Protein AF-A0A098MDJ8-F1 (afdb_monomer_lite)

Structure (mmCIF, N/CA/C/O backbone):
data_AF-A0A098MDJ8-F1
#
_entry.id   AF-A0A098MDJ8-F1
#
loop_
_atom_site.group_PDB
_atom_site.id
_atom_site.type_symbol
_atom_site.label_atom_id
_atom_site.label_alt_id
_atom_site.label_comp_id
_atom_site.label_asym_id
_atom_site.label_entity_id
_atom_site.label_seq_id
_atom_site.pdbx_PDB_ins_code
_atom_site.Cartn_x
_atom_site.Cartn_y
_atom_site.Cartn_z
_atom_site.occupancy
_atom_site.B_iso_or_equiv
_atom_site.auth_seq_id
_atom_site.auth_comp_id
_atom_site.auth_asym_id
_atom_site.auth_atom_id
_atom_site.pdbx_PDB_model_num
ATOM 1 N N . MET A 1 1 ? -33.919 23.006 15.054 1.00 54.06 1 MET A N 1
ATOM 2 C CA . MET A 1 1 ? -33.701 21.943 14.041 1.00 54.06 1 MET A CA 1
ATOM 3 C C . MET A 1 1 ? -32.214 21.596 13.859 1.00 54.06 1 MET A C 1
ATOM 5 O O . MET A 1 1 ? -31.914 20.610 13.211 1.00 54.06 1 MET A O 1
ATOM 9 N N . THR A 1 2 ? -31.289 22.348 14.469 1.00 60.56 2 THR A N 1
ATOM 10 C CA . THR A 1 2 ? -29.825 22.173 14.393 1.00 60.56 2 THR A CA 1
ATOM 11 C C . THR A 1 2 ? -29.248 21.160 15.395 1.00 60.56 2 THR A C 1
ATOM 13 O O . THR A 1 2 ? -28.331 20.424 15.047 1.00 60.56 2 THR A O 1
ATOM 16 N N . ASP A 1 3 ? -29.815 21.036 16.599 1.00 63.09 3 ASP A N 1
ATOM 17 C CA . ASP A 1 3 ? -29.212 20.202 17.660 1.00 63.09 3 ASP A CA 1
ATOM 18 C C . ASP A 1 3 ? -29.355 18.687 17.446 1.00 63.09 3 ASP A C 1
ATOM 20 O O . ASP A 1 3 ? -28.505 17.911 17.885 1.00 63.09 3 ASP A O 1
ATOM 24 N N . GLN A 1 4 ? -30.404 18.238 16.744 1.00 66.38 4 GLN A N 1
ATOM 25 C CA . GLN A 1 4 ? -30.567 16.812 16.430 1.00 66.38 4 GLN A CA 1
ATOM 26 C C . GLN A 1 4 ? -29.569 16.332 15.369 1.00 66.38 4 GLN A C 1
ATOM 28 O O . GLN A 1 4 ? -29.094 15.201 15.464 1.00 66.38 4 GLN A O 1
ATOM 33 N N . ASN A 1 5 ? -29.180 17.203 14.432 1.00 75.25 5 ASN A N 1
ATOM 34 C CA . ASN A 1 5 ? -28.167 16.886 13.425 1.00 75.25 5 ASN A CA 1
ATOM 35 C C . ASN A 1 5 ? -26.779 16.768 14.063 1.00 75.25 5 ASN A C 1
ATOM 37 O O . ASN A 1 5 ? -26.117 15.754 13.869 1.00 75.25 5 ASN A O 1
ATOM 41 N N . ALA A 1 6 ? -26.398 17.707 14.935 1.00 79.88 6 ALA A N 1
ATOM 42 C CA . ALA A 1 6 ? -25.109 17.664 15.631 1.00 79.88 6 ALA A CA 1
ATOM 43 C C . ALA A 1 6 ? -24.950 16.412 16.523 1.00 79.88 6 ALA A C 1
ATOM 45 O O . ALA A 1 6 ? -23.890 15.785 16.578 1.00 79.88 6 ALA A O 1
ATOM 46 N N . ALA A 1 7 ? -26.018 15.992 17.213 1.00 81.62 7 ALA A N 1
ATOM 47 C CA . ALA A 1 7 ? -25.998 14.770 18.019 1.00 81.62 7 ALA A CA 1
ATOM 48 C C . ALA A 1 7 ? -25.918 13.489 17.164 1.00 81.62 7 ALA A C 1
ATOM 50 O O . ALA A 1 7 ? -25.344 12.485 17.600 1.00 81.62 7 ALA A O 1
ATOM 51 N N . GLN A 1 8 ? -26.501 13.506 15.964 1.00 86.50 8 GLN A N 1
ATOM 52 C CA . GLN A 1 8 ? -26.455 12.393 15.020 1.00 86.50 8 GLN A CA 1
ATOM 53 C C . GLN A 1 8 ? -25.087 12.286 14.336 1.00 86.50 8 GLN A C 1
ATOM 55 O O . GLN A 1 8 ? -24.541 11.185 14.269 1.00 86.50 8 GLN A O 1
ATOM 60 N N . GLU A 1 9 ? -24.497 13.411 13.932 1.00 85.56 9 GLU A N 1
ATOM 61 C CA . GLU A 1 9 ? -23.133 13.507 13.396 1.00 85.56 9 GLU A CA 1
ATOM 62 C C . GLU A 1 9 ? -22.115 12.937 14.384 1.00 85.56 9 GLU A C 1
ATOM 64 O O . GLU A 1 9 ? -21.405 11.987 14.062 1.00 85.56 9 GLU A O 1
ATOM 69 N N . LYS A 1 10 ? -22.145 13.378 15.647 1.00 88.62 10 LYS A N 1
ATOM 70 C CA . LYS A 1 10 ? -21.233 12.869 16.684 1.00 88.62 10 LYS A CA 1
ATOM 71 C C . LYS A 1 10 ? -21.355 11.355 16.914 1.00 88.62 10 LYS A C 1
ATOM 73 O O . LYS A 1 10 ? -20.371 10.670 17.204 1.00 88.62 10 LYS A O 1
ATOM 78 N N . LYS A 1 11 ? -22.569 10.798 16.804 1.00 90.69 11 LYS A N 1
ATOM 79 C CA . LYS A 1 11 ? -22.784 9.341 16.888 1.00 90.69 11 LYS A CA 1
ATOM 80 C C . LYS A 1 11 ? -22.215 8.611 15.672 1.00 90.69 11 LYS A C 1
ATOM 82 O O . LYS A 1 11 ? -21.694 7.511 15.845 1.00 90.69 11 LYS A O 1
ATOM 87 N N . LEU A 1 12 ? -22.334 9.186 14.476 1.00 90.44 12 LEU A N 1
ATOM 88 C CA . LEU A 1 12 ? -21.774 8.629 13.243 1.00 90.44 12 LEU A CA 1
ATOM 89 C C . LEU A 1 12 ? -20.243 8.645 13.281 1.00 90.44 12 LEU A C 1
ATOM 91 O O . LEU A 1 12 ? -19.635 7.599 13.079 1.00 90.44 12 LEU A O 1
ATOM 95 N N . GLU A 1 13 ? -19.632 9.764 13.666 1.00 88.44 13 GLU A N 1
ATOM 96 C CA . GLU A 1 13 ? -18.177 9.879 13.843 1.00 88.44 13 GLU A CA 1
ATOM 97 C C . GLU A 1 13 ? -17.636 8.833 14.826 1.00 88.44 13 GLU A C 1
ATOM 99 O O . GLU A 1 13 ? -16.649 8.153 14.553 1.00 88.44 13 GLU A O 1
ATOM 104 N N . SER A 1 14 ? -18.320 8.632 15.959 1.00 87.81 14 SER A N 1
ATOM 105 C CA . SER A 1 14 ? -17.910 7.618 16.935 1.00 87.81 14 SER A CA 1
ATOM 106 C C . SER A 1 14 ? -18.003 6.187 16.394 1.00 87.81 14 SER A C 1
ATOM 108 O O . SER A 1 14 ? -17.214 5.338 16.815 1.00 87.81 14 SER A O 1
ATOM 110 N N . LYS A 1 15 ? -18.954 5.895 15.496 1.00 89.06 15 LYS A N 1
ATOM 111 C CA . LYS A 1 15 ? -19.050 4.583 14.837 1.00 89.06 15 LYS A CA 1
ATOM 112 C C . LYS A 1 15 ? -17.910 4.389 13.842 1.00 89.06 15 LYS A C 1
ATOM 114 O O . LYS A 1 15 ? -17.219 3.382 13.943 1.00 89.06 15 LYS A O 1
ATOM 119 N N . ILE A 1 16 ? -17.655 5.384 12.993 1.00 86.81 16 ILE A N 1
ATOM 120 C CA . ILE A 1 16 ? -16.563 5.361 12.009 1.00 86.81 16 ILE A CA 1
ATOM 121 C C . ILE A 1 16 ? -15.219 5.148 12.712 1.00 86.81 16 ILE A C 1
ATOM 123 O O . ILE A 1 16 ? -14.492 4.218 12.385 1.00 86.81 16 ILE A O 1
ATOM 127 N N . ALA A 1 17 ? -14.934 5.906 13.774 1.00 83.81 17 ALA A N 1
ATOM 128 C CA . ALA A 1 17 ? -13.685 5.760 14.520 1.00 83.81 17 ALA A CA 1
ATOM 129 C C . ALA A 1 17 ? -13.518 4.371 15.170 1.00 83.81 17 ALA A C 1
ATOM 131 O O . ALA A 1 17 ? -12.396 3.904 15.371 1.00 83.81 17 ALA A O 1
ATOM 132 N N . LYS A 1 18 ? -14.616 3.696 15.542 1.00 85.38 18 LYS A N 1
ATOM 133 C CA . LYS A 1 18 ? -14.558 2.312 16.044 1.00 85.38 18 LYS A CA 1
ATOM 134 C C . LYS A 1 18 ? -14.252 1.335 14.917 1.00 85.38 18 LYS A C 1
ATOM 136 O O . LYS A 1 18 ? -13.402 0.472 15.105 1.00 85.38 18 LYS A O 1
ATOM 141 N N . GLU A 1 19 ? -14.906 1.495 13.774 1.00 85.81 19 GLU A N 1
ATOM 142 C CA . GLU A 1 19 ? -14.679 0.669 12.587 1.00 85.81 19 GLU A CA 1
ATOM 143 C C . GLU A 1 19 ? -13.239 0.811 12.081 1.00 85.81 19 GLU A C 1
ATOM 145 O O . GLU A 1 19 ? -12.561 -0.199 11.909 1.00 85.81 19 GLU A O 1
ATOM 150 N N . GLU A 1 20 ? -12.714 2.033 11.971 1.00 80.94 20 GLU A N 1
ATOM 151 C CA . GLU A 1 20 ? -11.315 2.293 11.604 1.00 80.94 20 GLU A CA 1
ATOM 152 C C . GLU A 1 20 ? -10.327 1.609 12.556 1.00 80.94 20 GLU A C 1
ATOM 154 O O . GLU A 1 20 ? -9.362 0.984 12.116 1.00 80.94 20 GLU A O 1
ATOM 159 N N . ARG A 1 21 ? -10.577 1.662 13.873 1.00 83.19 21 ARG A N 1
ATOM 160 C CA . ARG A 1 21 ? -9.747 0.954 14.864 1.00 83.19 21 ARG A CA 1
ATOM 161 C C . ARG A 1 21 ? -9.802 -0.558 14.673 1.00 83.19 21 ARG A C 1
ATOM 163 O O . ARG A 1 21 ? -8.770 -1.215 14.788 1.00 83.19 21 ARG A O 1
ATOM 170 N N . THR A 1 22 ? -10.980 -1.110 14.386 1.00 92.00 22 THR A N 1
ATOM 171 C CA . THR A 1 22 ? -11.142 -2.541 14.105 1.00 92.00 22 THR A CA 1
ATOM 172 C C . THR A 1 22 ? -10.388 -2.943 12.843 1.00 92.00 22 THR A C 1
ATOM 174 O O . THR A 1 22 ? -9.684 -3.950 12.855 1.00 92.00 22 THR A O 1
ATOM 177 N N . LEU A 1 23 ? -10.469 -2.141 11.783 1.00 92.19 23 LEU A N 1
ATOM 178 C CA . LEU A 1 23 ? -9.735 -2.376 10.544 1.00 92.19 23 LEU A CA 1
ATOM 179 C C . LEU A 1 23 ? -8.224 -2.285 10.777 1.00 92.19 23 LEU A C 1
ATOM 181 O O . LEU A 1 23 ? -7.486 -3.164 10.343 1.00 92.19 23 LEU A O 1
ATOM 185 N N . LYS A 1 24 ? -7.745 -1.300 11.543 1.00 91.50 24 LYS A N 1
ATOM 186 C CA . LYS A 1 24 ? -6.314 -1.186 11.848 1.00 91.50 24 LYS A CA 1
ATOM 187 C C . LYS A 1 24 ? -5.810 -2.408 12.610 1.00 91.50 24 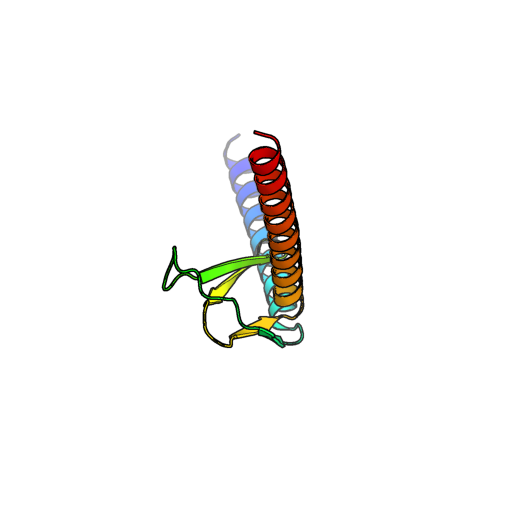LYS A C 1
ATOM 189 O O . LYS A 1 24 ? -4.759 -2.939 12.273 1.00 91.50 24 LYS A O 1
ATOM 194 N N . ALA A 1 25 ? -6.579 -2.889 13.584 1.00 93.00 25 ALA A N 1
ATOM 195 C CA . ALA A 1 25 ? -6.234 -4.101 14.317 1.00 93.00 25 ALA A CA 1
ATOM 196 C C . ALA A 1 25 ? -6.183 -5.341 13.407 1.00 93.00 25 ALA A C 1
ATOM 198 O O . ALA A 1 25 ? -5.303 -6.180 13.581 1.00 93.00 25 ALA A O 1
ATOM 199 N N . GLN A 1 26 ? -7.083 -5.449 12.421 1.00 93.19 26 GLN A N 1
ATOM 200 C CA . GLN A 1 26 ? -7.018 -6.515 11.416 1.00 93.19 26 GLN A CA 1
ATOM 201 C C . GLN A 1 26 ? -5.733 -6.419 10.594 1.00 93.19 26 GLN A C 1
ATOM 203 O O . GLN A 1 26 ? -5.054 -7.424 10.422 1.00 93.19 26 GLN A O 1
ATOM 208 N N . LEU A 1 27 ? -5.386 -5.216 10.131 1.00 93.06 27 LEU A N 1
ATOM 209 C CA . LEU A 1 27 ? -4.185 -4.978 9.337 1.00 93.06 27 LEU A CA 1
ATOM 210 C C . LEU A 1 27 ? -2.902 -5.311 10.115 1.00 93.06 27 LEU A C 1
ATOM 212 O O . LEU A 1 27 ? -2.007 -5.956 9.577 1.00 93.06 27 LEU A O 1
ATOM 216 N N . ASP A 1 28 ? -2.832 -4.913 11.388 1.00 92.12 28 ASP A N 1
ATOM 217 C CA . ASP A 1 28 ? -1.688 -5.178 12.268 1.00 92.12 28 ASP A CA 1
ATOM 218 C C . ASP A 1 28 ? -1.521 -6.682 12.582 1.00 92.12 28 ASP A C 1
ATOM 220 O O . ASP A 1 28 ? -0.407 -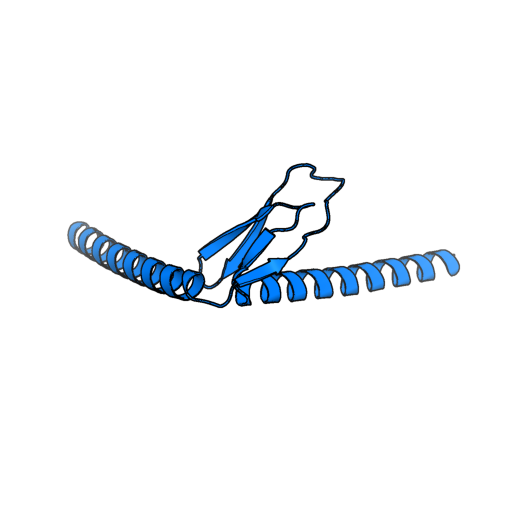7.128 12.859 1.00 92.12 28 ASP A O 1
ATOM 224 N N . ALA A 1 29 ? -2.613 -7.458 12.552 1.00 94.94 29 ALA A N 1
ATOM 225 C CA . ALA A 1 29 ? -2.621 -8.895 12.834 1.00 94.94 29 ALA A CA 1
ATOM 226 C C . ALA A 1 29 ? -2.282 -9.774 11.616 1.00 94.94 29 ALA A C 1
ATOM 228 O O . ALA A 1 29 ? -2.084 -10.981 11.769 1.00 94.94 29 ALA A O 1
ATOM 229 N N . MET A 1 30 ? -2.243 -9.202 10.410 1.00 96.06 30 MET A N 1
ATOM 230 C CA . MET A 1 30 ? -1.906 -9.948 9.199 1.00 96.06 30 MET A CA 1
ATOM 231 C C . MET A 1 30 ? -0.428 -10.364 9.178 1.00 96.06 30 MET A C 1
ATOM 233 O O . MET A 1 30 ? 0.419 -9.681 9.763 1.00 96.06 30 MET A O 1
ATOM 237 N N . PRO A 1 31 ? -0.087 -11.453 8.460 1.00 97.12 31 PRO A N 1
ATOM 238 C CA . PRO A 1 31 ? 1.299 -11.822 8.220 1.00 97.12 31 PRO A CA 1
ATOM 239 C C . PRO A 1 31 ? 2.067 -10.659 7.603 1.00 97.12 31 PRO A C 1
ATOM 241 O O . PRO A 1 31 ? 1.598 -10.013 6.663 1.00 97.12 31 PRO A O 1
ATOM 244 N N . LYS A 1 32 ? 3.256 -10.398 8.140 1.00 97.50 32 LYS A N 1
ATOM 245 C CA . LYS A 1 32 ? 4.145 -9.371 7.620 1.00 97.50 32 LYS A CA 1
ATOM 246 C C . LYS A 1 32 ? 5.163 -9.973 6.667 1.00 97.50 32 LYS A C 1
ATOM 248 O O . LYS A 1 32 ? 5.650 -11.084 6.864 1.00 97.50 32 LYS A O 1
ATOM 253 N N . VAL A 1 33 ? 5.476 -9.218 5.628 1.00 97.50 33 VAL A N 1
ATOM 254 C CA . VAL A 1 33 ? 6.365 -9.608 4.541 1.00 97.50 33 VAL A CA 1
ATOM 255 C C . VAL A 1 33 ? 7.299 -8.453 4.216 1.00 97.50 33 VAL A C 1
ATOM 257 O O . VAL A 1 33 ? 6.955 -7.280 4.372 1.00 97.50 33 VAL A O 1
ATOM 260 N N . LYS A 1 34 ? 8.497 -8.796 3.753 1.00 97.44 34 LYS A N 1
ATOM 261 C CA . LYS A 1 34 ? 9.488 -7.819 3.312 1.00 97.44 34 LYS A CA 1
ATOM 262 C C . LYS A 1 34 ? 9.190 -7.377 1.886 1.00 97.44 34 LYS A C 1
ATOM 264 O O . LYS A 1 34 ? 8.878 -8.202 1.026 1.00 97.44 34 LYS A O 1
ATOM 269 N N . ILE A 1 35 ? 9.304 -6.080 1.645 1.00 96.50 35 ILE A N 1
ATOM 270 C CA . ILE A 1 35 ? 9.160 -5.453 0.336 1.00 96.50 35 ILE A CA 1
ATOM 271 C C . ILE A 1 35 ? 10.283 -4.437 0.132 1.00 96.50 35 ILE A C 1
ATOM 273 O O . ILE A 1 35 ? 10.762 -3.832 1.089 1.00 96.50 35 ILE A O 1
ATOM 277 N N . ILE A 1 36 ? 10.694 -4.248 -1.121 1.00 95.69 36 ILE A N 1
ATOM 278 C CA . ILE A 1 36 ? 11.590 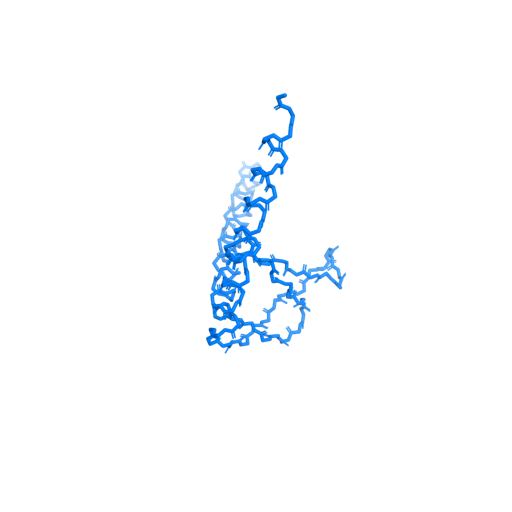-3.167 -1.531 1.00 95.69 36 ILE A CA 1
ATOM 279 C C . ILE A 1 36 ? 10.866 -2.393 -2.625 1.00 95.69 36 ILE A C 1
ATOM 281 O O . ILE A 1 36 ? 10.577 -2.936 -3.692 1.00 95.69 36 ILE A O 1
ATOM 285 N N . ILE A 1 37 ? 10.563 -1.127 -2.352 1.00 94.12 37 ILE A N 1
ATOM 286 C CA . ILE A 1 37 ? 10.005 -0.224 -3.356 1.00 94.12 37 ILE A CA 1
ATOM 287 C C . ILE A 1 37 ? 11.175 0.461 -4.074 1.00 94.12 37 ILE A C 1
ATOM 289 O O . ILE A 1 37 ? 12.026 1.034 -3.392 1.00 94.12 37 ILE A O 1
ATOM 293 N N . PRO A 1 38 ? 11.239 0.437 -5.420 1.00 92.81 38 PRO A N 1
ATOM 294 C CA . PRO A 1 38 ? 12.292 1.118 -6.164 1.00 92.81 38 PRO A CA 1
ATOM 295 C C . PRO A 1 38 ? 12.358 2.612 -5.838 1.00 92.81 38 PRO A C 1
ATOM 297 O O . PRO A 1 38 ? 11.328 3.254 -5.619 1.00 92.81 38 PRO A O 1
ATOM 300 N N . GLU A 1 39 ? 13.568 3.163 -5.844 1.00 91.88 39 GLU A N 1
ATOM 301 C CA . GLU A 1 39 ? 13.767 4.608 -5.760 1.00 91.88 39 GLU A CA 1
ATOM 302 C C . GLU A 1 39 ? 13.118 5.322 -6.950 1.00 91.88 39 GLU A C 1
ATOM 304 O O . GLU A 1 39 ? 13.053 4.794 -8.065 1.00 91.88 39 GLU A O 1
ATOM 309 N N . ASP A 1 40 ? 12.643 6.539 -6.702 1.00 86.38 40 ASP A N 1
ATOM 310 C CA . ASP A 1 40 ? 12.145 7.438 -7.732 1.00 86.38 40 ASP A CA 1
ATOM 311 C C . ASP A 1 40 ? 13.152 8.573 -7.903 1.00 86.38 40 ASP A C 1
ATOM 313 O O . ASP A 1 40 ? 13.306 9.418 -7.024 1.00 86.38 40 ASP A O 1
ATOM 317 N N . SER A 1 41 ? 13.840 8.607 -9.044 1.00 85.38 41 SER A N 1
ATOM 318 C CA . SER A 1 41 ? 14.835 9.644 -9.326 1.00 85.38 41 SER A CA 1
ATOM 319 C C . SER A 1 41 ? 14.230 11.049 -9.409 1.00 85.38 41 SER A C 1
ATOM 321 O O . SER A 1 41 ? 14.965 12.027 -9.309 1.00 85.38 41 SER A O 1
ATOM 323 N N . LEU A 1 42 ? 12.917 11.161 -9.642 1.00 85.31 42 LEU A N 1
ATOM 324 C CA . LEU A 1 42 ? 12.207 12.441 -9.662 1.00 85.31 42 LEU A CA 1
ATOM 325 C C . LEU A 1 42 ? 11.795 12.892 -8.256 1.00 85.31 42 LEU A C 1
ATOM 327 O O . LEU A 1 42 ? 11.614 14.087 -8.047 1.00 85.31 42 LEU A O 1
ATOM 331 N N . ASN A 1 43 ? 11.669 11.954 -7.312 1.00 81.94 43 ASN A N 1
ATOM 332 C CA . ASN A 1 43 ? 11.243 12.203 -5.935 1.00 81.94 43 ASN A CA 1
ATOM 333 C C . ASN A 1 43 ? 12.141 11.428 -4.948 1.00 81.94 43 ASN A C 1
ATOM 335 O O . ASN A 1 43 ? 11.705 10.430 -4.360 1.00 81.94 43 ASN A O 1
ATOM 339 N N . PRO A 1 44 ? 13.410 11.851 -4.783 1.00 69.88 44 PRO A N 1
ATOM 340 C CA . PRO A 1 44 ? 14.292 11.280 -3.771 1.00 69.88 44 PRO A CA 1
ATOM 341 C C . PRO A 1 44 ? 13.725 11.555 -2.367 1.00 69.88 44 PRO A C 1
ATOM 343 O O . PRO A 1 44 ? 13.114 12.595 -2.139 1.00 69.88 44 PRO A O 1
ATOM 346 N N . ASP A 1 45 ? 13.902 10.609 -1.442 1.00 68.62 45 ASP A N 1
ATOM 347 C CA . ASP A 1 45 ? 13.399 10.641 -0.052 1.00 68.62 45 ASP A CA 1
ATOM 348 C C . ASP A 1 45 ? 11.871 10.531 0.134 1.00 68.62 45 ASP A C 1
ATOM 350 O O . ASP A 1 45 ? 11.356 10.696 1.243 1.00 68.62 45 ASP A O 1
ATOM 354 N N . ASP A 1 46 ? 11.125 10.209 -0.924 1.00 81.88 46 ASP A N 1
ATOM 355 C CA . ASP A 1 46 ? 9.665 10.147 -0.862 1.00 81.88 46 ASP A CA 1
ATOM 356 C C . ASP A 1 46 ? 9.137 8.801 -0.313 1.00 81.88 46 ASP A C 1
ATOM 358 O O . ASP A 1 46 ? 9.694 7.721 -0.550 1.00 81.88 46 ASP A O 1
ATOM 362 N N . ILE A 1 47 ? 7.973 8.844 0.339 1.00 91.75 47 ILE A N 1
ATOM 363 C CA . ILE A 1 47 ? 7.215 7.677 0.820 1.00 91.75 47 ILE A CA 1
ATOM 364 C C . ILE A 1 47 ? 6.135 7.262 -0.185 1.00 91.75 47 ILE A C 1
ATOM 366 O O . ILE A 1 47 ? 5.544 8.096 -0.865 1.00 91.75 47 ILE A O 1
ATOM 370 N N . VAL A 1 48 ? 5.835 5.967 -0.278 1.00 93.62 48 VAL A N 1
ATOM 371 C CA . VAL A 1 48 ? 4.691 5.473 -1.055 1.00 93.62 48 VAL A CA 1
ATOM 372 C C . VAL A 1 48 ? 3.524 5.190 -0.114 1.00 93.62 48 VAL A C 1
ATOM 374 O O . VAL A 1 48 ? 3.615 4.263 0.695 1.00 93.62 48 VAL A O 1
ATOM 377 N N . PRO A 1 49 ? 2.417 5.949 -0.203 1.00 94.88 49 PRO A N 1
ATOM 378 C CA . PRO A 1 49 ? 1.201 5.627 0.525 1.00 94.88 49 PRO A CA 1
ATOM 379 C C . PRO A 1 49 ? 0.439 4.493 -0.172 1.00 94.88 49 PRO A C 1
ATOM 381 O O . PRO A 1 49 ? 0.163 4.552 -1.371 1.00 94.88 49 PRO A O 1
ATOM 384 N N . VAL A 1 50 ? 0.044 3.478 0.593 1.00 96.56 50 VAL A N 1
ATOM 385 C CA . VAL A 1 50 ? -0.820 2.381 0.135 1.00 96.56 50 VAL A CA 1
ATOM 386 C C . VAL A 1 50 ? -2.078 2.344 0.993 1.00 96.56 50 VAL A C 1
ATOM 388 O O . VAL A 1 50 ? -1.999 2.296 2.217 1.00 96.56 50 VAL A O 1
ATOM 391 N N . GLY A 1 51 ? -3.245 2.388 0.350 1.00 95.88 51 GLY A N 1
ATOM 392 C CA . GLY A 1 51 ? -4.540 2.391 1.026 1.00 95.88 51 GLY A CA 1
ATOM 393 C C . GLY A 1 51 ? -5.156 0.998 1.142 1.00 95.88 51 GLY A C 1
ATOM 394 O O . GLY A 1 51 ? -5.218 0.270 0.154 1.00 95.88 51 GLY A O 1
ATOM 395 N N . TRP A 1 52 ? -5.688 0.657 2.315 1.00 96.44 52 TRP A N 1
ATOM 396 C CA . TRP A 1 52 ? -6.518 -0.529 2.535 1.00 96.44 52 TRP A CA 1
ATOM 397 C C . TRP A 1 52 ? -7.675 -0.195 3.481 1.00 96.44 52 TRP A C 1
ATOM 399 O O . TRP A 1 52 ? -7.450 0.200 4.621 1.00 96.44 52 TRP A O 1
ATOM 409 N N . ASN A 1 53 ? -8.920 -0.316 3.003 1.00 93.00 53 ASN A N 1
ATOM 410 C CA . ASN A 1 53 ? -10.138 -0.006 3.772 1.00 93.00 53 ASN A CA 1
ATOM 411 C C . ASN A 1 53 ? -10.097 1.360 4.492 1.00 93.00 53 ASN A C 1
ATOM 413 O O . ASN A 1 53 ? -10.458 1.472 5.658 1.00 93.00 53 ASN A O 1
ATOM 417 N N . GLY A 1 54 ? -9.618 2.402 3.804 1.00 89.12 54 GLY A N 1
ATOM 418 C CA . GLY A 1 54 ? -9.495 3.758 4.360 1.00 89.12 54 GLY A CA 1
ATOM 419 C C . GLY A 1 54 ? -8.242 3.999 5.213 1.00 89.12 54 GLY A C 1
ATOM 420 O O . GLY A 1 54 ? -7.938 5.143 5.530 1.00 89.12 54 GLY A O 1
ATOM 421 N N . ILE A 1 55 ? -7.468 2.959 5.527 1.00 91.62 55 ILE A N 1
ATOM 422 C CA . ILE A 1 55 ? -6.195 3.078 6.244 1.00 91.62 55 ILE A CA 1
ATOM 423 C C . ILE A 1 55 ? -5.077 3.325 5.240 1.00 91.62 55 ILE A C 1
ATOM 425 O O . ILE A 1 55 ? -4.932 2.568 4.283 1.00 91.62 55 ILE A O 1
ATOM 429 N N . ILE A 1 56 ? -4.266 4.355 5.478 1.00 94.00 56 ILE A N 1
ATOM 430 C CA . ILE A 1 56 ? -3.085 4.662 4.668 1.00 94.00 56 ILE A CA 1
ATOM 431 C C . ILE A 1 56 ? -1.831 4.142 5.368 1.00 94.00 56 ILE A C 1
ATOM 433 O O . ILE A 1 56 ? -1.550 4.501 6.511 1.00 94.00 56 ILE A O 1
ATOM 437 N N . TYR A 1 57 ? -1.067 3.315 4.661 1.00 94.00 57 TYR A N 1
ATOM 438 C CA . TYR A 1 57 ? 0.203 2.759 5.107 1.00 94.00 57 TYR A CA 1
ATOM 439 C C . TYR A 1 57 ? 1.346 3.394 4.309 1.00 94.00 57 TYR A C 1
ATOM 441 O O . TYR A 1 57 ? 1.401 3.256 3.088 1.00 94.00 57 TYR A O 1
ATOM 449 N N . ALA A 1 58 ? 2.241 4.117 4.982 1.00 94.69 58 ALA A N 1
ATOM 450 C CA . ALA A 1 58 ? 3.373 4.790 4.349 1.00 94.69 58 ALA A CA 1
ATOM 451 C C . ALA A 1 58 ? 4.597 3.866 4.313 1.00 94.69 58 ALA A C 1
ATOM 453 O O . ALA A 1 58 ? 5.031 3.378 5.356 1.00 94.69 58 ALA A O 1
ATOM 454 N N . ILE A 1 59 ? 5.151 3.634 3.122 1.00 94.88 59 ILE A N 1
ATOM 455 C CA . ILE A 1 59 ? 6.290 2.734 2.907 1.00 94.88 59 ILE A CA 1
ATOM 456 C C . ILE A 1 59 ? 7.472 3.545 2.358 1.00 94.88 59 ILE A C 1
ATOM 458 O O . ILE A 1 59 ? 7.304 4.223 1.343 1.00 94.88 59 ILE A O 1
ATOM 462 N N . PRO A 1 60 ? 8.660 3.502 2.982 1.00 94.00 60 PRO A N 1
ATOM 463 C CA . PRO A 1 60 ? 9.840 4.171 2.442 1.00 94.00 60 PRO A CA 1
ATOM 464 C C . PRO A 1 60 ? 10.320 3.495 1.148 1.00 94.00 60 PRO A C 1
ATOM 466 O O . PRO A 1 60 ? 10.251 2.273 1.005 1.00 94.00 60 PRO A O 1
ATOM 469 N N . ARG A 1 61 ? 10.817 4.296 0.200 1.00 93.94 61 ARG A N 1
ATOM 470 C CA . ARG A 1 61 ? 11.476 3.803 -1.020 1.00 93.94 61 ARG A CA 1
ATOM 471 C C . ARG A 1 61 ? 12.943 3.447 -0.753 1.00 93.94 61 ARG A C 1
ATOM 473 O O . ARG A 1 61 ? 13.527 3.890 0.230 1.00 93.94 61 ARG A O 1
ATOM 480 N N . GLY A 1 62 ? 13.535 2.644 -1.634 1.00 91.56 62 GLY A N 1
ATOM 481 C CA . GLY A 1 62 ? 14.976 2.360 -1.681 1.00 91.56 62 GLY A CA 1
ATOM 482 C C . GLY A 1 62 ? 15.513 1.406 -0.610 1.00 91.56 62 GLY A C 1
ATOM 483 O O . GLY A 1 62 ? 16.624 0.902 -0.748 1.00 91.56 62 GLY A O 1
ATOM 484 N N . ILE A 1 63 ? 14.728 1.095 0.423 1.00 92.06 63 ILE A N 1
ATOM 485 C CA . ILE A 1 63 ? 15.134 0.209 1.518 1.00 92.06 63 ILE A CA 1
ATOM 486 C C . ILE A 1 63 ? 14.196 -0.990 1.657 1.00 92.06 63 ILE A C 1
ATOM 488 O O . ILE A 1 63 ? 13.037 -0.954 1.243 1.00 92.06 63 ILE A O 1
ATOM 492 N N . GLU A 1 64 ? 14.705 -2.063 2.262 1.00 95.62 64 GLU A N 1
ATOM 493 C CA . GLU A 1 64 ? 13.874 -3.191 2.678 1.00 95.62 64 GLU A CA 1
ATOM 494 C C . GLU A 1 64 ? 13.003 -2.775 3.865 1.00 95.62 64 GLU A C 1
ATOM 496 O O . GLU A 1 64 ? 13.503 -2.302 4.887 1.00 95.62 64 GLU A O 1
ATOM 501 N N . PHE A 1 65 ? 11.692 -2.950 3.721 1.00 95.38 65 PHE A N 1
ATOM 502 C CA . PHE A 1 65 ? 10.717 -2.581 4.736 1.00 95.38 65 PHE A CA 1
ATOM 503 C C . PHE A 1 65 ? 9.701 -3.699 4.950 1.00 95.38 65 PHE A C 1
ATOM 505 O O . PHE A 1 65 ? 9.375 -4.453 4.033 1.00 95.38 65 PHE A O 1
ATOM 512 N N . GLU A 1 66 ? 9.202 -3.820 6.175 1.00 97.12 66 GLU A N 1
ATOM 513 C CA . GLU A 1 66 ? 8.261 -4.868 6.554 1.00 97.12 66 GLU A CA 1
ATOM 514 C C . GLU A 1 66 ? 6.831 -4.316 6.601 1.00 97.12 66 GLU A C 1
ATOM 516 O O . GLU A 1 66 ? 6.537 -3.344 7.303 1.00 97.12 66 GLU A O 1
ATOM 521 N N . VAL A 1 67 ? 5.931 -4.946 5.846 1.00 96.62 67 VAL A N 1
ATOM 522 C CA . VAL A 1 67 ? 4.532 -4.521 5.696 1.00 96.62 67 VAL A CA 1
ATOM 523 C C . VAL A 1 67 ? 3.583 -5.716 5.799 1.00 96.62 67 VAL A C 1
ATOM 525 O O . VAL A 1 67 ? 4.000 -6.841 5.528 1.00 96.62 67 VAL A O 1
ATOM 528 N N . PRO A 1 68 ? 2.303 -5.514 6.148 1.00 97.75 68 PRO A N 1
ATOM 529 C CA . PRO A 1 68 ? 1.286 -6.556 6.022 1.00 97.75 68 PRO A CA 1
ATOM 530 C C . PRO A 1 68 ? 1.188 -7.094 4.588 1.00 97.75 68 PRO A C 1
ATOM 532 O O . PRO A 1 68 ? 1.262 -6.330 3.625 1.00 97.75 68 PRO A O 1
ATOM 535 N N . GLU A 1 69 ? 0.963 -8.396 4.442 1.00 97.12 69 GLU A N 1
ATOM 536 C CA . GLU A 1 69 ? 0.861 -9.100 3.156 1.00 97.12 69 GLU A CA 1
ATOM 537 C C . GLU A 1 69 ? -0.090 -8.410 2.169 1.00 97.12 69 GLU A C 1
ATOM 539 O O . GLU A 1 69 ? 0.298 -8.140 1.032 1.00 97.12 69 GLU A O 1
ATOM 544 N N . VAL A 1 70 ? -1.277 -8.001 2.626 1.00 97.38 70 VAL A N 1
ATOM 545 C CA . VAL A 1 70 ? -2.258 -7.311 1.774 1.00 97.38 70 VAL A CA 1
ATOM 546 C C . VAL A 1 70 ? -1.729 -5.988 1.204 1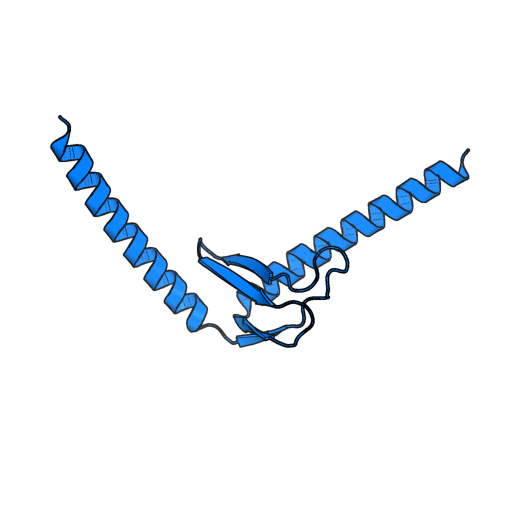.00 97.38 70 VAL A C 1
ATOM 548 O O . VAL A 1 70 ? -2.029 -5.635 0.068 1.00 97.38 70 VAL A O 1
ATOM 551 N N . ILE A 1 71 ? -0.904 -5.260 1.963 1.00 97.88 71 ILE A N 1
ATOM 552 C CA . ILE A 1 71 ? -0.316 -3.986 1.531 1.00 97.88 71 ILE A CA 1
ATOM 553 C C . ILE A 1 71 ? 0.715 -4.232 0.427 1.00 97.88 71 ILE A C 1
ATOM 555 O O . ILE A 1 71 ? 0.728 -3.519 -0.579 1.00 97.88 71 ILE A O 1
ATOM 559 N N . ARG A 1 72 ? 1.542 -5.272 0.588 1.00 97.38 72 ARG A N 1
ATOM 560 C CA . ARG A 1 72 ? 2.522 -5.710 -0.416 1.00 97.38 72 ARG A CA 1
ATOM 561 C C . ARG A 1 72 ? 1.831 -6.142 -1.706 1.00 97.38 72 ARG A C 1
ATOM 563 O O . ARG A 1 72 ? 2.270 -5.737 -2.780 1.00 97.38 72 ARG A O 1
ATOM 570 N N . ASP A 1 73 ? 0.730 -6.880 -1.607 1.00 97.62 73 ASP A N 1
ATOM 571 C CA . ASP A 1 73 ? -0.034 -7.350 -2.767 1.00 97.62 73 ASP A CA 1
ATOM 572 C C . ASP A 1 73 ? -0.669 -6.189 -3.546 1.00 97.62 73 ASP A C 1
ATOM 574 O O . ASP A 1 73 ? -0.500 -6.099 -4.764 1.00 97.62 73 ASP A O 1
ATOM 578 N N . ILE A 1 74 ? -1.321 -5.251 -2.846 1.00 97.75 74 ILE A N 1
ATOM 579 C CA . ILE A 1 74 ? -1.935 -4.058 -3.456 1.00 97.75 74 ILE A CA 1
ATOM 580 C C . ILE A 1 74 ? -0.890 -3.232 -4.205 1.00 97.75 74 ILE A C 1
ATOM 582 O O . ILE A 1 74 ? -1.099 -2.838 -5.358 1.00 97.75 74 ILE A O 1
ATOM 586 N N . TRP A 1 75 ? 0.248 -2.962 -3.560 1.00 97.25 75 TRP A N 1
ATOM 587 C CA . TRP A 1 75 ? 1.320 -2.207 -4.195 1.00 97.25 75 TRP A CA 1
ATOM 588 C C . TRP A 1 75 ? 1.870 -2.940 -5.422 1.00 97.25 75 TRP A C 1
ATOM 590 O O . TRP A 1 75 ? 2.000 -2.335 -6.488 1.00 97.25 75 TRP A O 1
ATOM 600 N N . GLN A 1 76 ? 2.142 -4.243 -5.303 1.00 97.06 76 GLN A N 1
ATOM 601 C CA . GLN A 1 76 ? 2.723 -5.037 -6.383 1.00 97.06 76 GLN A CA 1
ATOM 602 C C . GLN A 1 76 ? 1.795 -5.091 -7.597 1.00 97.06 76 GLN A C 1
ATOM 604 O O . GLN A 1 76 ? 2.256 -4.956 -8.735 1.00 97.06 76 GLN A O 1
ATOM 609 N N . GLU A 1 77 ? 0.490 -5.252 -7.379 1.00 97.88 77 GLU A N 1
ATOM 610 C CA . GLU A 1 77 ? -0.507 -5.233 -8.444 1.00 97.88 77 GLU A CA 1
ATOM 611 C C . GLU A 1 77 ? -0.524 -3.873 -9.159 1.00 97.88 77 GLU A C 1
ATOM 613 O O . GLU A 1 77 ? -0.409 -3.815 -10.389 1.00 97.88 77 GLU A O 1
ATOM 618 N N . SER A 1 78 ? -0.611 -2.781 -8.393 1.00 96.62 78 SER A N 1
ATOM 619 C CA . SER A 1 78 ? -0.614 -1.410 -8.918 1.00 96.62 78 SER A CA 1
ATOM 620 C C . SER A 1 78 ? 0.649 -1.107 -9.732 1.00 96.62 78 SER A C 1
ATOM 622 O O . SER A 1 78 ? 0.578 -0.635 -10.875 1.00 96.62 78 SER A O 1
ATOM 624 N N . TYR A 1 79 ? 1.817 -1.458 -9.188 1.00 95.44 79 TYR A N 1
ATOM 625 C CA . TYR A 1 79 ? 3.106 -1.271 -9.842 1.00 95.44 79 TYR A CA 1
ATOM 626 C C . TYR A 1 79 ? 3.199 -2.074 -11.144 1.00 95.44 79 TYR A C 1
ATOM 628 O O . TYR A 1 79 ? 3.534 -1.523 -12.195 1.00 95.44 79 TYR A O 1
ATOM 636 N N . THR A 1 80 ? 2.825 -3.355 -11.111 1.00 96.69 80 THR A N 1
ATOM 637 C CA . THR A 1 80 ? 2.859 -4.245 -12.283 1.00 96.69 80 THR A CA 1
ATOM 638 C C . THR A 1 80 ? 1.967 -3.722 -13.407 1.00 96.69 80 THR A C 1
ATOM 640 O O . THR A 1 80 ? 2.400 -3.644 -14.561 1.00 96.69 80 THR A O 1
ATOM 643 N N . LYS A 1 81 ? 0.738 -3.303 -13.081 1.00 97.44 81 LYS A N 1
ATOM 644 C CA . LYS A 1 81 ? -0.196 -2.717 -14.053 1.00 97.44 81 LYS A CA 1
ATOM 645 C C . LYS A 1 81 ? 0.363 -1.433 -14.665 1.00 97.44 81 LYS A C 1
ATOM 647 O O . LYS A 1 81 ? 0.319 -1.268 -15.885 1.00 97.44 81 LYS A O 1
ATOM 652 N N . THR A 1 82 ? 0.948 -0.564 -13.845 1.00 94.88 82 THR A N 1
ATOM 653 C CA . THR A 1 82 ? 1.568 0.687 -14.304 1.00 94.88 82 THR A CA 1
ATOM 654 C C . THR A 1 82 ? 2.737 0.416 -15.254 1.00 94.88 82 THR A C 1
ATOM 656 O O . THR A 1 82 ? 2.795 0.984 -16.346 1.00 94.88 82 THR A O 1
ATOM 659 N N . GLN A 1 83 ? 3.634 -0.511 -14.905 1.00 94.75 83 GLN A N 1
ATOM 660 C CA . GLN A 1 83 ? 4.759 -0.890 -15.766 1.00 94.75 83 GLN A CA 1
ATOM 661 C C . GLN A 1 83 ? 4.295 -1.488 -17.099 1.00 94.75 83 GLN A C 1
ATOM 663 O O . GLN A 1 83 ? 4.836 -1.136 -18.150 1.00 94.75 83 GLN A O 1
ATOM 668 N N . ALA A 1 84 ? 3.265 -2.340 -17.081 1.00 96.44 84 ALA A N 1
ATOM 669 C CA . ALA A 1 84 ? 2.696 -2.925 -18.291 1.00 96.44 84 ALA A CA 1
ATOM 670 C C . ALA A 1 84 ? 2.135 -1.852 -19.241 1.00 96.44 84 ALA A C 1
ATOM 672 O O . ALA A 1 84 ? 2.409 -1.878 -20.445 1.00 96.44 84 ALA A O 1
ATOM 673 N N . VAL A 1 85 ? 1.406 -0.866 -18.708 1.00 95.69 85 VAL A N 1
ATOM 674 C CA . VAL A 1 85 ? 0.891 0.262 -19.500 1.00 95.69 85 VAL A CA 1
ATOM 675 C C . VAL A 1 85 ? 2.037 1.116 -20.045 1.00 95.69 85 VAL A C 1
ATOM 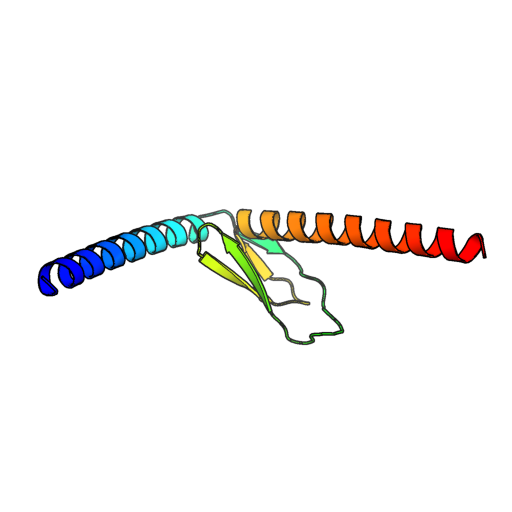677 O O . VAL A 1 85 ? 2.067 1.388 -21.246 1.00 95.69 85 VAL A O 1
ATOM 680 N N . ASN A 1 86 ? 3.020 1.471 -19.215 1.00 92.56 86 ASN A N 1
ATOM 681 C CA . ASN A 1 86 ? 4.174 2.274 -19.632 1.00 92.56 86 ASN A CA 1
ATOM 682 C C . ASN A 1 86 ? 5.015 1.582 -20.709 1.00 92.56 86 ASN A C 1
ATOM 684 O O . ASN A 1 86 ? 5.579 2.241 -21.585 1.00 92.56 86 ASN A O 1
ATOM 688 N N . LYS A 1 87 ? 5.128 0.252 -20.657 1.00 93.88 87 LYS A N 1
ATOM 689 C CA . LYS A 1 87 ? 5.771 -0.537 -21.711 1.00 93.88 87 LYS A CA 1
ATOM 690 C C . LYS A 1 87 ? 4.994 -0.424 -23.025 1.00 93.88 87 LYS A C 1
ATOM 692 O O . LYS A 1 87 ? 5.583 -0.061 -24.039 1.00 93.88 87 LYS A O 1
ATOM 697 N N . ARG A 1 88 ? 3.674 -0.636 -22.992 1.00 93.44 88 ARG A N 1
ATOM 698 C CA . ARG A 1 88 ? 2.801 -0.521 -24.173 1.00 93.44 88 ARG A CA 1
ATOM 699 C C . ARG A 1 88 ? 2.868 0.867 -24.820 1.00 93.44 88 ARG A C 1
ATOM 701 O O . ARG A 1 88 ? 2.927 0.965 -26.040 1.00 93.44 88 ARG A O 1
ATOM 708 N N . VAL A 1 89 ? 2.880 1.936 -24.019 1.00 92.69 89 VAL A N 1
ATOM 709 C CA . VAL A 1 89 ? 2.994 3.318 -24.522 1.00 92.69 89 VAL A CA 1
ATOM 710 C C . VAL A 1 89 ? 4.319 3.527 -25.261 1.00 92.69 89 VAL A C 1
ATOM 712 O O . VAL A 1 89 ? 4.316 4.018 -26.387 1.00 92.69 89 VAL A O 1
ATOM 715 N N . ARG A 1 90 ? 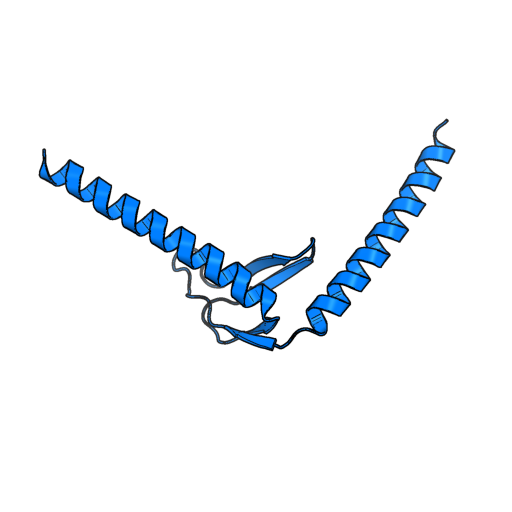5.442 3.092 -24.672 1.00 90.00 90 ARG A N 1
ATOM 716 C CA . ARG A 1 90 ? 6.774 3.194 -25.295 1.00 90.00 90 ARG A CA 1
ATOM 717 C C . ARG A 1 90 ? 6.867 2.419 -26.611 1.00 90.00 90 ARG A C 1
ATOM 719 O O . ARG A 1 90 ? 7.414 2.921 -27.588 1.00 90.00 90 ARG A O 1
ATOM 726 N N . GLU A 1 91 ? 6.322 1.207 -26.650 1.00 91.56 91 GLU A N 1
ATOM 727 C CA . GLU A 1 91 ? 6.315 0.378 -27.860 1.00 91.56 91 GLU A CA 1
ATOM 728 C C . GLU A 1 91 ? 5.484 0.997 -28.991 1.00 91.56 91 GLU A C 1
ATOM 730 O O . GLU A 1 91 ? 5.898 0.938 -30.148 1.00 91.56 91 GLU A O 1
ATOM 735 N N . ASN A 1 92 ? 4.343 1.611 -28.670 1.00 86.62 92 ASN A N 1
ATOM 736 C CA . ASN A 1 92 ? 3.501 2.280 -29.661 1.00 86.62 92 ASN A CA 1
ATOM 737 C C . ASN A 1 92 ? 4.150 3.563 -30.201 1.00 86.62 92 ASN A C 1
ATOM 739 O O . ASN A 1 92 ? 4.204 3.733 -31.416 1.00 86.62 92 ASN A O 1
ATOM 743 N N . ALA A 1 93 ? 4.725 4.404 -29.334 1.00 82.88 93 ALA A N 1
ATOM 744 C CA . ALA A 1 93 ? 5.418 5.625 -29.759 1.00 82.88 93 ALA A CA 1
ATOM 745 C C . ALA A 1 93 ? 6.574 5.328 -30.736 1.00 82.88 93 ALA A C 1
ATOM 747 O O . ALA A 1 93 ? 6.736 5.992 -31.756 1.00 82.88 93 ALA A O 1
ATOM 748 N N . ASN A 1 94 ? 7.341 4.264 -30.481 1.00 76.88 94 ASN A N 1
ATOM 749 C CA . ASN A 1 94 ? 8.448 3.867 -31.355 1.00 76.88 94 ASN A CA 1
ATOM 750 C C . ASN A 1 94 ? 7.996 3.321 -32.720 1.00 76.88 94 ASN A C 1
ATOM 752 O O . ASN A 1 94 ? 8.765 3.375 -33.682 1.00 76.88 94 ASN A O 1
ATOM 756 N N . LYS A 1 95 ? 6.778 2.769 -32.823 1.00 72.00 95 LYS A N 1
ATOM 757 C CA . LYS A 1 95 ? 6.214 2.332 -34.110 1.00 72.00 95 LYS A CA 1
ATOM 758 C C . LYS A 1 95 ? 5.839 3.522 -34.984 1.00 72.00 95 LYS A C 1
ATOM 760 O O . LYS A 1 95 ? 6.118 3.482 -36.174 1.00 72.00 95 LYS A O 1
ATOM 765 N N . GLU A 1 96 ? 5.267 4.571 -34.400 1.00 64.31 96 GLU A N 1
ATOM 766 C CA . GLU A 1 96 ? 4.892 5.788 -35.132 1.00 64.31 96 GLU A CA 1
ATOM 767 C C . GLU A 1 96 ? 6.122 6.528 -35.676 1.00 64.31 96 GLU A C 1
ATOM 769 O O . GLU A 1 96 ? 6.119 6.948 -36.828 1.00 64.31 96 GLU A O 1
ATOM 774 N N . ILE A 1 97 ? 7.215 6.592 -34.905 1.00 65.06 97 ILE A N 1
ATOM 775 C CA . ILE A 1 97 ? 8.472 7.223 -35.348 1.00 65.06 97 ILE A CA 1
ATOM 776 C C . ILE A 1 97 ? 9.120 6.459 -36.514 1.00 65.06 97 ILE A C 1
ATOM 778 O O . ILE A 1 97 ? 9.742 7.072 -37.370 1.00 65.06 97 ILE A O 1
ATOM 782 N N . LYS A 1 98 ? 8.980 5.128 -36.581 1.00 60.50 98 LYS A N 1
ATOM 783 C CA . LYS A 1 98 ? 9.545 4.320 -37.680 1.00 60.50 98 LYS A CA 1
ATOM 784 C C . LYS A 1 98 ? 8.774 4.418 -39.000 1.00 60.50 98 LYS A C 1
ATOM 786 O O . LYS A 1 98 ? 9.279 3.930 -40.006 1.00 60.50 98 LYS A O 1
ATOM 791 N N . ILE A 1 99 ? 7.550 4.945 -38.980 1.00 57.62 99 ILE A N 1
ATOM 792 C CA . ILE A 1 99 ? 6.685 5.060 -40.166 1.00 57.62 99 ILE A CA 1
ATOM 793 C C . ILE A 1 99 ? 6.768 6.475 -40.780 1.00 57.62 99 ILE A C 1
ATOM 795 O O . ILE A 1 99 ? 6.257 6.683 -41.879 1.00 57.62 99 ILE A O 1
ATOM 799 N N . MET A 1 100 ? 7.441 7.424 -40.117 1.00 48.53 100 MET A N 1
ATOM 800 C CA . MET A 1 100 ? 7.751 8.758 -40.652 1.00 48.53 100 MET A CA 1
ATOM 801 C C . MET A 1 100 ? 9.102 8.812 -41.363 1.00 48.53 100 MET A C 1
ATOM 803 O O . MET A 1 100 ? 10.044 8.122 -40.913 1.00 48.53 100 MET A O 1
#

Sequence (100 aa):
MTDQNAAQEKKLESKIAKEERTLKAQLDAMPKVKIIIPEDSLNPDDIVPVGWNGIIYAIPRGIEFEVPEVIRDIWQESYTKTQAVNKRVRENANKEIKIM

Radius of gyration: 20.82 Å; chains: 1; bounding box: 49×34×59 Å

Organism: NCBI:txid268407

Foldseek 3Di:
DPPVVVVVVVVVVVVVVVVVVVVVVVQVPADKDKDAAAADPVDHFAWDWFDDPNDTDTHTHPDIDIGGPVSRVRVVVVVVVVVVVVVVVVVVVVVVVVVD

pLDDT: mean 88.4, std 11.01, range [48.53, 97.88]

Secondary structure (DSSP, 8-state):
--HHHHHHHHHHHHHHHHHHHHHHHHHHHSPEEEEEBPP-TTSTT-EEEEEETTEEEEEEBSSEEEEEHHHHHHHHHHHHHHHHHHHHHHHHHHHHHTT-